Protein AF-A0A674MYP6-F1 (afdb_monomer)

InterPro domains:
  IPR002492 Transposase, Tc1-like [PF01498] (74-127)
  IPR009057 Homedomain-like superfamily [SSF46689] (9-96)
  IPR036388 Winged helix-like DNA-binding domain superfamily [G3DSA:1.10.10.10] (8-51)

Radius of gyration: 32.68 Å; Cα contacts (8 Å, |Δi|>4): 57; chains: 1; bounding box: 61×46×96 Å

pLDDT: mean 79.13, std 16.29, range [39.97, 96.56]

Mean predicted aligned error: 15.64 Å

Structure (mmCIF, N/CA/C/O backbone):
data_AF-A0A674MYP6-F1
#
_entry.id   AF-A0A674MYP6-F1
#
loop_
_atom_site.group_PDB
_atom_site.id
_atom_site.type_symbol
_atom_site.label_atom_id
_atom_site.label_alt_id
_atom_site.label_comp_id
_atom_site.label_asym_id
_atom_site.label_entity_id
_atom_site.label_seq_id
_atom_site.pdbx_PDB_ins_code
_atom_site.Cartn_x
_atom_site.Cartn_y
_atom_site.Cartn_z
_atom_site.occupancy
_atom_site.B_iso_or_equiv
_atom_site.auth_seq_id
_atom_site.auth_comp_id
_atom_site.auth_asym_id
_atom_site.auth_atom_id
_atom_site.pdbx_PDB_model_num
ATOM 1 N N . MET A 1 1 ? -34.037 -12.986 16.273 1.00 39.97 1 MET A N 1
ATOM 2 C CA . MET A 1 1 ? -32.587 -12.718 16.412 1.00 39.97 1 MET A CA 1
ATOM 3 C C . MET A 1 1 ? -32.224 -11.598 15.439 1.00 39.97 1 MET A C 1
ATOM 5 O O . MET A 1 1 ? -32.137 -11.850 14.246 1.00 39.97 1 MET A O 1
ATOM 9 N N . GLN A 1 2 ? -32.159 -10.342 15.891 1.00 46.28 2 GLN A N 1
ATOM 10 C CA . GLN A 1 2 ? -31.915 -9.201 14.995 1.00 46.28 2 GLN A CA 1
ATOM 11 C C . GLN A 1 2 ? -30.435 -9.149 14.588 1.00 46.28 2 GLN A C 1
ATOM 13 O O . GLN A 1 2 ? -29.556 -8.894 15.409 1.00 46.28 2 GLN A O 1
ATOM 18 N N . MET A 1 3 ? -30.158 -9.410 13.307 1.00 45.72 3 MET A N 1
ATOM 19 C CA . MET A 1 3 ? -28.836 -9.230 12.703 1.00 45.72 3 MET A CA 1
ATOM 20 C C . MET A 1 3 ? -28.553 -7.741 12.501 1.00 45.72 3 MET A C 1
ATOM 22 O O . MET A 1 3 ? -28.773 -7.174 11.434 1.00 45.72 3 MET A O 1
ATOM 26 N N . ILE A 1 4 ? -28.030 -7.099 13.535 1.00 56.56 4 ILE A N 1
ATOM 27 C CA . ILE A 1 4 ? -27.427 -5.777 13.412 1.00 56.56 4 ILE A CA 1
ATOM 28 C C . ILE A 1 4 ? -25.987 -5.970 12.914 1.00 56.56 4 ILE A C 1
ATOM 30 O O .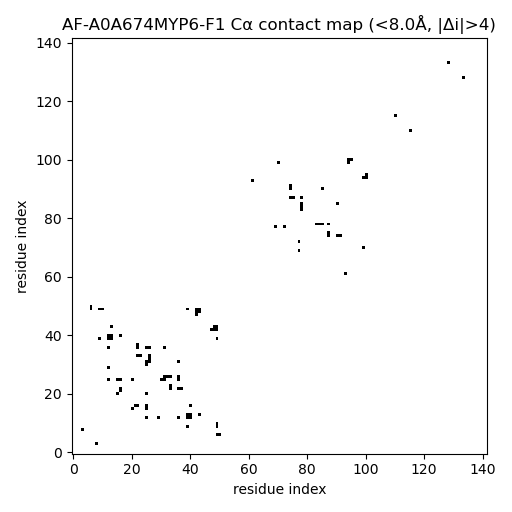 ILE A 1 4 ? -25.210 -6.719 13.509 1.00 56.56 4 ILE A O 1
ATOM 34 N N . LYS A 1 5 ? -25.610 -5.312 11.808 1.00 63.03 5 LYS A N 1
ATOM 35 C CA . LYS A 1 5 ? -24.243 -5.370 11.252 1.00 63.03 5 LYS A CA 1
ATOM 36 C C . LYS A 1 5 ? -23.220 -5.037 12.355 1.00 63.03 5 LYS A C 1
ATOM 38 O O . LYS A 1 5 ? -23.341 -4.003 13.006 1.00 63.03 5 LYS A O 1
ATOM 43 N N . LYS A 1 6 ? -22.181 -5.867 12.543 1.00 63.38 6 LYS A N 1
ATOM 44 C CA . LYS A 1 6 ? -21.178 -5.730 13.632 1.00 63.38 6 LYS A CA 1
ATOM 45 C C . LYS A 1 6 ? -20.556 -4.330 13.756 1.00 63.38 6 LYS A C 1
ATOM 47 O O . LYS A 1 6 ? -20.221 -3.912 14.859 1.00 63.38 6 LYS A O 1
ATOM 52 N N . GLY A 1 7 ? -20.389 -3.609 12.643 1.00 63.88 7 GLY A N 1
ATOM 53 C CA . GLY A 1 7 ? -19.902 -2.224 12.657 1.00 63.88 7 GLY A CA 1
ATOM 54 C C . GLY A 1 7 ? -20.855 -1.262 13.375 1.00 63.88 7 GLY A C 1
ATOM 55 O O . GLY A 1 7 ? -20.403 -0.439 14.164 1.00 63.88 7 GLY A O 1
ATOM 56 N N . PHE A 1 8 ? -22.164 -1.432 13.175 1.00 79.31 8 PHE A N 1
ATOM 57 C CA . PHE A 1 8 ? -23.198 -0.631 13.829 1.00 79.31 8 PHE A CA 1
ATOM 58 C C . PHE A 1 8 ? -23.266 -0.926 15.332 1.00 79.31 8 PHE A C 1
ATOM 60 O O . PHE A 1 8 ? -23.245 0.005 16.124 1.00 79.31 8 PHE A O 1
ATOM 67 N N . GLN A 1 9 ? -23.207 -2.204 15.738 1.00 85.31 9 GLN A N 1
ATOM 68 C CA . GLN A 1 9 ? -23.210 -2.589 17.162 1.00 85.31 9 GLN A CA 1
ATOM 69 C C . GLN A 1 9 ? -22.081 -1.929 17.961 1.00 85.31 9 GLN A C 1
ATOM 71 O O . GLN A 1 9 ? -22.300 -1.429 19.061 1.00 85.31 9 GLN A O 1
ATOM 76 N N . ARG A 1 10 ? -20.860 -1.906 17.413 1.00 88.44 10 ARG A N 1
ATOM 77 C CA . ARG A 1 10 ? -19.731 -1.268 18.098 1.00 88.44 10 ARG A CA 1
ATOM 78 C C . ARG A 1 10 ? -19.883 0.257 18.166 1.00 88.44 10 ARG A C 1
ATOM 80 O O . ARG A 1 10 ? -19.446 0.850 19.142 1.00 88.44 10 ARG A O 1
ATOM 87 N N . GLY A 1 11 ? -20.493 0.878 17.153 1.00 89.75 11 GLY A N 1
ATOM 88 C CA . GLY A 1 11 ? -20.842 2.301 17.177 1.00 89.75 11 GLY A CA 1
ATOM 89 C C . GLY A 1 11 ? -21.852 2.625 18.279 1.00 89.75 11 GLY A C 1
ATOM 90 O O . GLY A 1 11 ? -21.642 3.570 19.030 1.00 89.75 11 GLY A O 1
ATOM 91 N N . THR A 1 12 ? -22.880 1.788 18.450 1.00 91.56 12 THR A N 1
ATOM 92 C CA . THR A 1 12 ? -23.863 1.920 19.537 1.00 91.56 12 THR A CA 1
ATOM 93 C C . THR A 1 12 ? -23.213 1.802 20.917 1.00 91.56 12 THR A C 1
ATOM 95 O O . THR A 1 12 ? -23.520 2.601 21.792 1.00 91.56 12 THR A O 1
ATOM 98 N N . VAL A 1 13 ? -22.260 0.877 21.100 1.00 93.12 13 VAL A N 1
ATOM 99 C CA . VAL A 1 13 ? -21.492 0.753 22.356 1.00 93.12 13 VAL A CA 1
ATOM 100 C C . VAL A 1 13 ? -20.762 2.054 22.701 1.00 93.12 13 VAL A C 1
ATOM 102 O O . VAL A 1 13 ? -20.810 2.489 23.848 1.00 93.12 13 VAL A O 1
ATOM 105 N N . ILE A 1 14 ? -20.097 2.679 21.723 1.00 92.75 14 ILE A N 1
ATOM 106 C CA . ILE A 1 14 ? -19.407 3.958 21.941 1.00 92.75 14 ILE A CA 1
ATOM 107 C C . ILE A 1 14 ? -20.409 5.084 22.204 1.00 92.75 14 ILE A C 1
ATOM 109 O O . ILE A 1 14 ? -20.181 5.880 23.107 1.00 92.75 14 ILE A O 1
ATOM 113 N N . GLY A 1 15 ? -21.535 5.115 21.487 1.00 92.50 15 GLY A N 1
ATOM 114 C CA . GLY A 1 15 ? -22.615 6.073 21.734 1.00 92.50 15 GLY A CA 1
ATOM 115 C C . GLY A 1 15 ? -23.121 6.022 23.177 1.00 92.50 15 GLY A C 1
ATOM 116 O O . GLY A 1 15 ? -23.121 7.043 23.852 1.00 92.50 15 GLY A O 1
ATOM 117 N N . CYS A 1 16 ? -23.455 4.833 23.689 1.00 91.50 16 CYS A N 1
ATOM 118 C CA . CYS A 1 16 ? -23.878 4.674 25.083 1.00 91.50 16 CYS A CA 1
ATOM 119 C C . CYS A 1 16 ? -22.767 5.048 26.077 1.00 91.50 16 CYS A C 1
ATOM 121 O O . CYS A 1 16 ? -23.041 5.673 27.096 1.00 91.50 16 CYS A O 1
ATOM 123 N N . HIS A 1 17 ? -21.507 4.714 25.774 1.00 92.19 17 HIS A N 1
ATOM 124 C CA . HIS A 1 17 ? -20.376 5.090 26.624 1.00 92.19 17 HIS A CA 1
ATOM 125 C C . HIS A 1 17 ? -20.201 6.614 26.732 1.00 92.19 17 HIS A C 1
ATOM 127 O O . HIS A 1 17 ? -19.922 7.116 27.817 1.00 92.19 17 HIS A O 1
ATOM 133 N N . LEU A 1 18 ? -20.404 7.350 25.633 1.00 91.75 18 LEU A N 1
ATOM 134 C CA . LEU A 1 18 ? -20.382 8.818 25.618 1.00 91.75 18 LEU A CA 1
ATOM 135 C C . LEU A 1 18 ? -21.555 9.439 26.387 1.00 91.75 18 LEU A C 1
ATOM 137 O O . LEU A 1 18 ? -21.432 10.548 26.895 1.00 91.75 18 LEU A O 1
ATOM 141 N N . CYS A 1 19 ? -22.669 8.719 26.509 1.00 91.31 19 CYS A N 1
ATOM 142 C CA . CYS A 1 19 ? -23.805 9.097 27.349 1.00 91.31 19 CYS A CA 1
ATOM 143 C C . CYS A 1 19 ? -23.605 8.755 28.842 1.00 91.31 19 CYS A C 1
ATOM 145 O O . CYS A 1 19 ? -24.569 8.803 29.597 1.00 91.31 19 CYS A O 1
ATOM 147 N N . ASN A 1 20 ? -22.380 8.423 29.277 1.00 90.56 20 ASN A N 1
ATOM 148 C CA . ASN A 1 20 ? -22.031 8.025 30.649 1.00 90.56 20 ASN A CA 1
ATOM 149 C C . ASN A 1 20 ? -22.707 6.740 31.166 1.00 90.56 20 ASN A C 1
ATOM 151 O O . ASN A 1 20 ? -22.691 6.481 32.369 1.00 90.56 20 ASN A O 1
ATOM 155 N N . GLU A 1 21 ? -23.218 5.887 30.278 1.00 90.44 21 GLU A N 1
ATOM 156 C CA . GLU A 1 21 ? -23.723 4.569 30.668 1.00 90.44 21 GLU A CA 1
ATOM 157 C C . GLU A 1 21 ? -22.571 3.661 31.121 1.00 90.44 21 GLU A C 1
ATOM 159 O O . GLU A 1 21 ? -21.500 3.588 30.496 1.00 90.44 21 GLU A O 1
ATOM 164 N N . SER A 1 22 ? -22.783 2.910 32.200 1.00 91.50 22 SER A N 1
ATOM 165 C CA . SER A 1 22 ? -21.782 1.965 32.685 1.00 91.50 22 SER A CA 1
ATOM 166 C C . SER A 1 22 ? -21.643 0.778 31.730 1.00 91.50 22 SER A C 1
ATOM 168 O O . SER A 1 22 ? -22.587 0.338 31.071 1.00 91.50 22 SER A O 1
ATOM 170 N N . SER A 1 23 ? -20.469 0.135 31.702 1.00 91.75 23 SER A N 1
ATOM 171 C CA . SER A 1 23 ? -20.282 -1.067 30.870 1.00 91.75 23 SER A CA 1
ATOM 172 C C . SER A 1 23 ? -21.240 -2.217 31.224 1.00 91.75 23 SER A C 1
ATOM 174 O O . SER A 1 23 ? -21.404 -3.130 30.417 1.00 91.75 23 SER A O 1
ATOM 176 N N . ARG A 1 24 ? -21.836 -2.210 32.427 1.00 91.69 24 ARG A N 1
ATOM 177 C CA . ARG A 1 24 ? -22.842 -3.193 32.853 1.00 91.69 24 ARG A CA 1
ATOM 178 C C . ARG A 1 24 ? -24.203 -2.877 32.232 1.00 91.69 24 ARG A C 1
ATOM 180 O O . ARG A 1 24 ? -24.814 -3.790 31.693 1.00 91.69 24 ARG A O 1
ATOM 187 N N . GLU A 1 25 ? -24.631 -1.618 32.247 1.00 92.06 25 GLU A N 1
ATOM 188 C CA . GLU A 1 25 ? -25.870 -1.175 31.590 1.00 92.06 25 GLU A CA 1
ATOM 189 C C . GLU A 1 25 ? -25.804 -1.405 30.081 1.00 92.06 25 GLU A C 1
ATOM 191 O O . GLU A 1 25 ? -26.681 -2.057 29.522 1.00 92.06 25 GLU A O 1
ATOM 196 N N . ILE A 1 26 ? -24.697 -1.021 29.439 1.00 93.00 26 ILE A N 1
ATOM 197 C CA . ILE A 1 26 ? -24.470 -1.254 28.003 1.00 93.00 26 ILE A CA 1
ATOM 198 C C . ILE A 1 26 ? -24.540 -2.750 27.665 1.00 93.00 26 ILE A C 1
ATOM 200 O O . ILE A 1 26 ? -25.094 -3.141 26.637 1.00 93.00 26 ILE A O 1
ATOM 204 N N . SER A 1 27 ?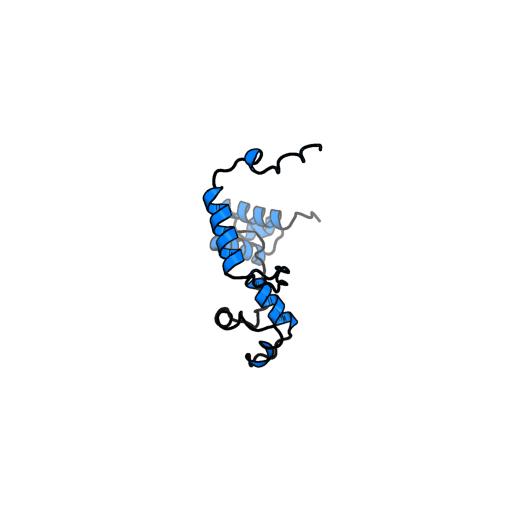 -23.979 -3.598 28.533 1.00 92.75 27 SER A N 1
ATOM 205 C CA . SER A 1 27 ? -24.001 -5.054 28.371 1.00 92.75 27 SER A CA 1
ATOM 206 C C . SER A 1 27 ? -25.426 -5.604 28.426 1.00 92.75 27 SER A C 1
ATOM 208 O O . SER A 1 27 ? -25.784 -6.407 27.565 1.00 92.75 27 SER A O 1
ATOM 210 N N . SER A 1 28 ? -26.239 -5.131 29.374 1.00 91.88 28 SER A N 1
ATOM 211 C CA . SER A 1 28 ? -27.645 -5.519 29.517 1.00 91.88 28 SER A CA 1
ATOM 212 C C . SER A 1 28 ? -28.507 -5.023 28.354 1.00 91.88 28 SER A C 1
ATOM 214 O O . SER A 1 28 ? -29.296 -5.793 27.816 1.00 91.88 28 SER A O 1
ATOM 216 N N . ILE A 1 29 ? -28.330 -3.766 27.931 1.00 89.50 29 ILE A N 1
ATOM 217 C CA . ILE A 1 29 ? -29.116 -3.136 26.857 1.00 89.50 29 ILE A CA 1
ATOM 218 C C . ILE A 1 29 ? -28.831 -3.801 25.508 1.00 89.50 29 ILE A C 1
ATOM 220 O O . ILE A 1 29 ? -29.750 -4.119 24.757 1.00 89.50 29 ILE A O 1
ATOM 224 N N . LEU A 1 30 ? -27.552 -4.014 25.185 1.00 87.38 30 LEU A N 1
ATOM 225 C CA . LEU A 1 30 ? -27.141 -4.531 23.876 1.00 87.38 30 LEU A CA 1
ATOM 226 C C . LEU A 1 30 ? -27.023 -6.059 23.839 1.00 87.38 30 LEU A C 1
ATOM 228 O O . LEU A 1 30 ? -26.788 -6.618 22.768 1.00 87.38 30 LEU A O 1
ATOM 232 N N . ASN A 1 31 ? -27.170 -6.730 24.986 1.00 89.75 31 ASN A N 1
ATOM 233 C CA . ASN A 1 31 ? -26.937 -8.164 25.157 1.00 89.75 31 ASN A CA 1
ATOM 234 C C . ASN A 1 31 ? -25.557 -8.606 24.622 1.00 89.75 31 ASN A C 1
ATOM 236 O O . ASN A 1 31 ? -25.414 -9.589 23.892 1.00 89.75 31 ASN A O 1
ATOM 240 N N . ILE A 1 32 ? -24.525 -7.824 24.951 1.00 89.44 32 ILE A N 1
ATOM 241 C CA . ILE A 1 32 ? -23.128 -8.068 24.565 1.00 89.44 32 ILE A CA 1
ATOM 242 C C . ILE A 1 32 ? -22.335 -8.383 25.836 1.00 89.44 32 ILE A C 1
ATOM 244 O O . ILE A 1 32 ? -22.515 -7.687 26.836 1.00 89.44 32 ILE A O 1
ATOM 248 N N . PRO A 1 33 ? -21.407 -9.359 25.833 1.00 93.31 33 PRO A N 1
ATOM 249 C CA . PRO A 1 33 ? -20.575 -9.634 26.999 1.00 93.31 33 PRO A CA 1
ATOM 250 C C . PRO A 1 33 ? -19.815 -8.390 27.480 1.00 93.31 33 PRO A C 1
ATOM 252 O O . PRO A 1 33 ? -19.171 -7.700 26.684 1.00 93.31 33 PRO A O 1
ATOM 255 N N . LYS A 1 34 ? -19.808 -8.145 28.797 1.00 94.31 34 LYS A N 1
ATOM 256 C CA . LYS A 1 34 ? -19.094 -7.016 29.427 1.00 94.31 34 LYS A CA 1
ATOM 257 C C . LYS A 1 34 ? -17.623 -6.916 28.994 1.00 94.31 34 LYS A C 1
ATOM 259 O O . LYS A 1 34 ? -17.113 -5.816 28.800 1.00 94.31 34 LYS A O 1
ATOM 264 N N . SER A 1 35 ? -16.948 -8.052 28.800 1.00 94.44 35 SER A N 1
ATOM 265 C CA . SER A 1 35 ? -15.564 -8.111 28.302 1.00 94.44 35 SER A CA 1
ATOM 266 C C . SER A 1 35 ? -15.411 -7.500 26.906 1.00 94.44 35 SER A C 1
ATOM 268 O O . SER 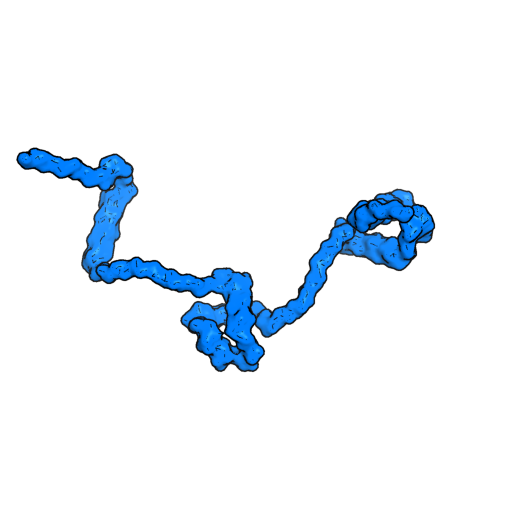A 1 35 ? -14.438 -6.800 26.634 1.00 94.44 35 SER A O 1
ATOM 270 N N . THR A 1 36 ? -16.397 -7.716 26.035 1.00 92.19 36 THR A N 1
ATOM 271 C CA . THR A 1 36 ? -16.424 -7.177 24.673 1.00 92.19 36 THR A CA 1
ATOM 272 C C . THR A 1 36 ? -16.717 -5.680 24.687 1.00 92.19 36 THR A C 1
ATOM 274 O O . THR A 1 36 ? -16.042 -4.932 23.984 1.00 92.19 36 THR A O 1
ATOM 277 N N . VAL A 1 37 ? -17.650 -5.226 25.532 1.00 93.44 37 VAL A N 1
ATOM 278 C CA . VAL A 1 37 ? -17.910 -3.792 25.762 1.00 93.44 37 VAL A CA 1
ATOM 279 C C . VAL A 1 37 ? -16.632 -3.088 26.228 1.00 93.44 37 VAL A C 1
ATOM 281 O O . VAL A 1 37 ? -16.203 -2.115 25.610 1.00 93.44 37 VAL A O 1
ATOM 284 N N . GLY A 1 38 ? -15.959 -3.634 27.246 1.00 93.69 38 GLY A N 1
ATOM 285 C CA . GLY A 1 38 ? -14.698 -3.089 27.753 1.00 93.69 38 GLY A CA 1
ATOM 286 C C . GLY A 1 38 ? -13.575 -3.086 26.711 1.00 93.69 38 GLY A C 1
ATOM 287 O O . GLY A 1 38 ? -12.827 -2.117 26.618 1.00 93.69 38 GLY A O 1
ATOM 288 N N . PHE A 1 39 ? -13.468 -4.131 25.884 1.00 92.88 39 PHE A N 1
ATOM 289 C CA . PHE A 1 39 ? -12.506 -4.172 24.779 1.00 92.88 39 PHE A CA 1
ATOM 290 C C . PHE A 1 39 ? -12.768 -3.074 23.739 1.00 92.88 39 PHE A C 1
ATOM 292 O O . PHE A 1 39 ? -11.827 -2.410 23.306 1.00 92.88 39 PHE A O 1
ATOM 299 N N . ILE A 1 40 ? -14.031 -2.867 23.351 1.00 92.81 40 ILE A N 1
ATOM 300 C CA . ILE A 1 40 ? -14.426 -1.838 22.379 1.00 92.81 40 ILE A CA 1
ATOM 301 C C . ILE A 1 40 ? -14.108 -0.442 22.916 1.00 92.81 40 ILE A C 1
ATOM 303 O O . ILE A 1 40 ? -13.469 0.330 22.205 1.00 92.81 40 ILE A O 1
ATOM 307 N N . ILE A 1 41 ? -14.488 -0.148 24.165 1.00 93.44 41 ILE A N 1
ATOM 308 C CA . ILE A 1 41 ? -14.211 1.142 24.811 1.00 93.44 41 ILE A CA 1
ATOM 309 C C . ILE A 1 41 ? -12.703 1.386 24.867 1.00 93.44 41 ILE A C 1
ATOM 311 O O . ILE A 1 41 ? -12.235 2.381 24.330 1.00 93.44 41 ILE A O 1
ATOM 315 N N . ARG A 1 42 ? -11.919 0.439 25.404 1.00 93.88 42 ARG A N 1
ATOM 316 C CA . ARG A 1 42 ? -10.452 0.569 25.490 1.00 93.88 42 ARG A CA 1
ATOM 317 C C . ARG A 1 42 ? -9.809 0.831 24.134 1.00 93.88 42 ARG A C 1
ATOM 319 O O . ARG A 1 42 ? -8.930 1.678 24.033 1.00 93.88 42 ARG A O 1
ATOM 326 N N . LYS A 1 43 ? -10.239 0.099 23.105 1.00 91.25 43 LYS A N 1
ATOM 327 C CA . LYS A 1 43 ? -9.742 0.264 21.738 1.00 91.25 43 LYS A CA 1
ATOM 328 C C . LYS A 1 43 ? -10.087 1.643 21.174 1.00 91.25 43 LYS A C 1
ATOM 330 O O . LYS A 1 43 ? -9.263 2.237 20.487 1.00 91.25 43 LYS A O 1
ATOM 335 N N . TRP A 1 44 ? -11.291 2.137 21.439 1.00 92.44 44 TRP A N 1
ATOM 336 C CA . TRP A 1 44 ? -11.716 3.458 20.994 1.00 92.44 44 TRP A CA 1
ATOM 337 C C . TRP A 1 44 ? -10.973 4.573 21.738 1.00 92.44 44 TRP A C 1
ATOM 339 O O . TRP A 1 44 ? -10.466 5.478 21.090 1.00 92.44 44 TRP A O 1
ATOM 349 N N . THR A 1 45 ? -10.797 4.468 23.057 1.00 91.69 45 THR A N 1
ATOM 350 C CA . THR A 1 45 ? -10.037 5.446 23.849 1.00 91.69 45 THR A CA 1
ATOM 351 C C . THR A 1 45 ? -8.566 5.520 23.429 1.00 91.69 45 THR A C 1
ATOM 353 O O . THR A 1 45 ? -7.994 6.602 23.434 1.00 91.69 45 THR A O 1
ATOM 356 N N . SER A 1 46 ? -7.941 4.396 23.053 1.00 91.38 46 SER A N 1
ATOM 357 C CA . SER A 1 46 ? -6.520 4.379 22.675 1.00 91.38 46 SER A CA 1
ATOM 358 C C . SER A 1 46 ? -6.245 4.668 21.197 1.00 91.38 46 SER A C 1
ATOM 360 O O . SER A 1 46 ? -5.242 5.301 20.888 1.00 91.38 46 SER A O 1
ATOM 362 N N . LEU A 1 47 ? -7.092 4.190 20.277 1.00 88.00 47 LEU A N 1
ATOM 363 C CA . LEU A 1 47 ? -6.860 4.274 18.825 1.00 88.00 47 LEU A CA 1
ATOM 364 C C . LEU A 1 47 ? -7.856 5.190 18.096 1.00 88.00 47 LEU A C 1
ATOM 366 O O . LEU A 1 47 ? -7.765 5.336 16.878 1.00 88.00 47 LEU A O 1
ATOM 370 N N . GLY A 1 48 ? -8.873 5.717 18.782 1.00 88.00 48 GLY A N 1
ATOM 371 C CA . GLY A 1 48 ? -9.938 6.540 18.191 1.00 88.00 48 GLY A CA 1
ATOM 372 C C . GLY A 1 48 ? -10.817 5.808 17.171 1.00 88.00 48 GLY A C 1
ATOM 373 O O . GLY A 1 48 ? -11.612 6.431 16.475 1.00 88.00 48 GLY A O 1
ATOM 374 N N . THR A 1 49 ? -10.665 4.486 17.031 1.00 86.25 49 THR A N 1
ATOM 375 C CA . THR A 1 49 ? -11.216 3.733 15.900 1.00 86.25 49 THR A CA 1
ATOM 376 C C . THR A 1 49 ? -11.948 2.474 16.337 1.00 86.25 49 THR A C 1
ATOM 378 O O . THR A 1 49 ? -11.413 1.592 17.011 1.00 86.25 49 THR A O 1
ATOM 381 N N . THR A 1 50 ? -13.164 2.332 15.816 1.00 83.31 50 THR A N 1
ATOM 382 C CA . THR A 1 50 ? -14.038 1.171 16.035 1.00 83.31 50 THR A CA 1
ATOM 383 C C . THR A 1 50 ? -13.922 0.117 14.914 1.00 83.31 50 THR A C 1
ATOM 385 O O . THR A 1 50 ? -14.342 -1.042 15.061 1.00 83.31 50 THR A O 1
ATOM 388 N N . ALA A 1 51 ? -13.294 0.491 13.793 1.00 83.75 51 ALA A N 1
ATOM 389 C CA . ALA A 1 51 ? -13.036 -0.382 12.651 1.00 83.75 51 ALA A CA 1
ATOM 390 C C . ALA A 1 51 ? -12.087 -1.538 13.006 1.00 83.75 51 ALA A C 1
ATOM 392 O O . ALA A 1 51 ? -11.242 -1.453 13.903 1.00 83.75 51 ALA A O 1
ATOM 393 N N . THR A 1 52 ? -12.248 -2.669 12.321 1.00 81.75 52 THR A N 1
ATOM 394 C CA . THR A 1 52 ? -11.329 -3.804 12.461 1.00 81.75 52 THR A CA 1
ATOM 395 C C . THR A 1 52 ? -10.011 -3.445 11.789 1.00 81.75 52 THR A C 1
ATOM 397 O O . THR A 1 52 ? -10.002 -3.125 10.607 1.00 81.75 52 THR A O 1
ATOM 400 N N . GLN A 1 53 ? -8.921 -3.487 12.556 1.00 79.62 53 GLN A N 1
ATOM 401 C CA . GLN A 1 53 ? -7.588 -3.264 12.010 1.00 79.62 53 GLN A CA 1
ATOM 402 C C . GLN A 1 53 ? -7.148 -4.516 11.246 1.00 79.62 53 GLN A C 1
ATOM 404 O O . GLN A 1 53 ? -7.475 -5.625 11.693 1.00 79.62 53 GLN A O 1
ATOM 409 N N . PRO A 1 54 ? -6.438 -4.366 10.116 1.00 80.50 54 PRO A N 1
ATOM 410 C CA . PRO A 1 54 ? -5.834 -5.505 9.452 1.00 80.50 54 PRO A CA 1
ATOM 411 C C . PRO A 1 54 ? -4.884 -6.206 10.429 1.00 80.50 54 PRO A C 1
ATOM 413 O O . PRO A 1 54 ? -4.191 -5.570 11.224 1.00 80.50 54 PRO A O 1
ATOM 416 N N . GLY A 1 55 ? -4.899 -7.538 10.421 1.00 80.75 55 GLY A N 1
ATOM 417 C CA . GLY A 1 55 ? -3.988 -8.317 11.254 1.00 80.75 55 GLY A CA 1
ATOM 418 C C . GLY A 1 55 ? -2.535 -8.108 10.825 1.00 80.75 55 GLY A C 1
ATOM 419 O O . GLY A 1 55 ? -2.267 -7.809 9.665 1.00 80.75 55 GLY A O 1
ATOM 420 N N . ARG A 1 56 ? -1.593 -8.343 11.748 1.00 78.44 56 ARG A N 1
ATOM 421 C CA . ARG A 1 56 ? -0.139 -8.224 11.509 1.00 78.44 56 ARG A CA 1
ATOM 422 C C . ARG A 1 56 ? 0.367 -9.063 10.325 1.00 78.44 56 ARG A C 1
ATOM 424 O O . ARG A 1 56 ? 1.412 -8.761 9.765 1.00 78.44 56 ARG A O 1
ATOM 431 N N . GLY A 1 57 ? -0.365 -10.112 9.952 1.00 83.31 57 GLY A N 1
ATOM 432 C CA . GLY A 1 57 ? 0.070 -11.055 8.929 1.00 83.31 57 GLY A CA 1
ATOM 433 C C . GLY A 1 57 ? 1.280 -11.879 9.378 1.00 83.31 57 GLY A C 1
ATOM 434 O O . GLY A 1 57 ? 1.739 -11.794 10.520 1.00 83.31 57 GLY A O 1
ATOM 435 N N . ARG A 1 58 ? 1.774 -12.732 8.478 1.00 79.69 58 ARG A N 1
ATOM 436 C CA . ARG A 1 58 ? 2.980 -13.536 8.707 1.00 79.69 58 ARG A CA 1
ATOM 437 C C . ARG A 1 58 ? 4.217 -12.671 8.420 1.00 79.69 58 ARG A C 1
ATOM 439 O O . ARG A 1 58 ? 4.250 -12.078 7.345 1.00 79.69 58 ARG A O 1
ATOM 446 N N . PRO A 1 59 ? 5.224 -12.620 9.312 1.00 73.19 59 PRO A N 1
ATOM 447 C CA . PRO A 1 59 ? 6.456 -11.884 9.037 1.00 73.19 59 PRO A CA 1
ATOM 448 C C . PRO A 1 59 ? 7.174 -12.453 7.801 1.00 73.19 59 PRO A C 1
ATOM 450 O O . PRO A 1 59 ? 7.258 -13.676 7.638 1.00 73.19 59 PRO A O 1
ATOM 453 N N . GLY A 1 60 ? 7.646 -11.557 6.928 1.00 66.31 60 GLY A N 1
ATOM 454 C CA . GLY A 1 60 ? 8.457 -11.885 5.752 1.00 66.31 60 GLY A CA 1
ATOM 455 C C . GLY A 1 60 ? 9.867 -12.346 6.132 1.00 66.31 60 GLY A C 1
ATOM 456 O O . GLY A 1 60 ? 10.303 -12.147 7.264 1.00 66.31 60 GLY A O 1
ATOM 457 N N . LYS A 1 61 ? 10.562 -13.011 5.201 1.00 67.12 61 LYS A N 1
ATOM 458 C CA . LYS A 1 61 ? 11.926 -13.533 5.422 1.00 67.12 61 LYS A CA 1
ATOM 459 C C . LYS A 1 61 ? 13.036 -12.539 5.063 1.00 67.12 61 LYS A C 1
ATOM 461 O O . LYS A 1 61 ? 14.163 -12.759 5.488 1.00 67.12 61 LYS A O 1
ATOM 466 N N . LEU A 1 62 ? 12.738 -11.501 4.283 1.00 61.62 62 LEU A N 1
ATOM 467 C CA . LEU A 1 62 ? 13.703 -10.463 3.931 1.00 61.62 62 LEU A CA 1
ATOM 468 C C . LEU A 1 62 ? 13.479 -9.227 4.796 1.00 61.62 62 LEU A C 1
ATOM 470 O O . LEU A 1 62 ? 12.358 -8.738 4.919 1.00 61.62 62 LEU A O 1
ATOM 474 N N . THR A 1 63 ? 14.560 -8.756 5.406 1.00 50.94 63 THR A N 1
ATOM 475 C CA . THR A 1 63 ? 14.621 -7.500 6.155 1.00 50.94 63 THR A CA 1
ATOM 476 C C . THR A 1 63 ? 15.121 -6.411 5.200 1.00 50.94 63 THR A C 1
ATOM 478 O O . THR A 1 63 ? 16.057 -6.664 4.441 1.00 50.94 63 THR A O 1
ATOM 481 N N . GLU A 1 64 ? 14.516 -5.218 5.254 1.00 54.59 64 GLU A N 1
ATOM 482 C CA . GLU A 1 64 ? 14.700 -4.056 4.350 1.00 54.59 64 GLU A CA 1
ATOM 483 C C . GLU A 1 64 ? 16.154 -3.661 4.005 1.00 54.59 64 GLU A C 1
ATOM 485 O O . GLU A 1 64 ? 16.362 -2.959 3.027 1.00 54.59 64 GLU A O 1
ATOM 490 N N . GLY A 1 65 ? 17.170 -4.111 4.750 1.00 48.22 65 GLY A N 1
ATOM 491 C CA . GLY A 1 65 ? 18.567 -3.682 4.583 1.00 48.22 65 GLY A CA 1
ATOM 492 C C . GLY A 1 65 ? 19.450 -4.497 3.626 1.00 48.22 65 GLY A C 1
ATOM 493 O O . GLY A 1 65 ? 20.640 -4.221 3.557 1.00 48.22 65 GLY A O 1
ATOM 494 N N . SER A 1 66 ? 18.928 -5.513 2.928 1.00 48.19 66 SER A N 1
ATOM 495 C CA . SER A 1 66 ? 19.731 -6.373 2.022 1.00 48.19 66 SER A CA 1
ATOM 496 C C . SER A 1 66 ? 19.481 -6.132 0.528 1.00 48.19 66 SER A C 1
ATOM 498 O O . SER A 1 66 ? 20.116 -6.755 -0.310 1.00 48.19 66 SER A O 1
ATOM 500 N N . ALA A 1 67 ? 18.563 -5.233 0.173 1.00 46.62 67 ALA A N 1
ATOM 501 C CA . ALA A 1 67 ? 18.096 -5.096 -1.205 1.00 46.62 67 ALA A CA 1
ATOM 502 C C . ALA A 1 67 ? 18.941 -4.164 -2.091 1.00 46.62 67 ALA A C 1
ATOM 504 O O . ALA A 1 67 ? 18.924 -4.307 -3.315 1.00 46.62 67 ALA A O 1
ATOM 505 N N . ASP A 1 68 ? 19.682 -3.222 -1.503 1.00 42.53 68 ASP A N 1
ATOM 506 C CA . ASP A 1 68 ? 20.345 -2.153 -2.264 1.00 42.53 68 ASP A CA 1
ATOM 507 C C . ASP A 1 68 ? 21.598 -2.618 -3.028 1.00 42.53 68 ASP A C 1
ATOM 509 O O . ASP A 1 68 ? 21.988 -1.994 -4.014 1.00 42.53 68 ASP A O 1
ATOM 513 N N 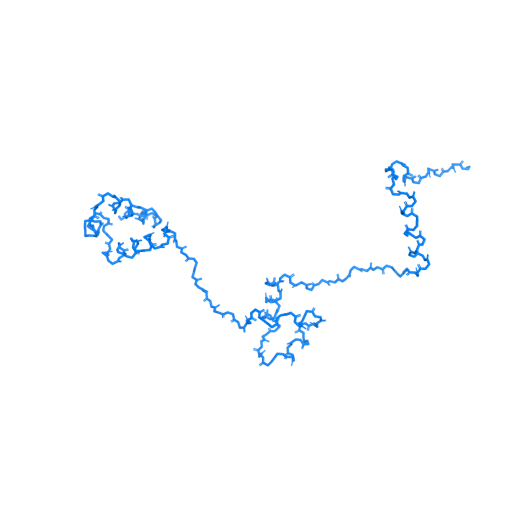. ALA A 1 69 ? 22.215 -3.733 -2.627 1.00 44.78 69 ALA A N 1
ATOM 514 C CA . ALA A 1 69 ? 23.410 -4.271 -3.285 1.00 44.78 69 ALA A CA 1
ATOM 515 C C . ALA A 1 69 ? 23.096 -5.188 -4.486 1.00 44.78 69 ALA A C 1
ATOM 517 O O . ALA A 1 69 ? 24.000 -5.570 -5.226 1.00 44.78 69 ALA A O 1
ATOM 518 N N . GLU A 1 70 ? 21.825 -5.541 -4.703 1.00 47.09 70 GLU A N 1
ATOM 519 C CA . GLU A 1 70 ? 21.469 -6.790 -5.390 1.00 47.09 70 GLU A CA 1
ATOM 520 C C . GLU A 1 70 ? 20.646 -6.598 -6.685 1.00 47.09 70 GLU A C 1
ATOM 522 O O . GLU A 1 70 ? 20.199 -7.556 -7.314 1.00 47.09 70 GLU A O 1
ATOM 527 N N . ALA A 1 71 ? 20.439 -5.351 -7.119 1.00 48.06 71 ALA A N 1
ATOM 528 C CA . ALA A 1 71 ? 19.546 -5.001 -8.232 1.00 48.06 71 ALA A CA 1
ATOM 529 C C . ALA A 1 71 ? 20.101 -5.294 -9.647 1.00 48.06 71 ALA A C 1
ATOM 531 O O . ALA A 1 71 ? 19.395 -5.075 -10.634 1.00 48.06 71 ALA A O 1
ATOM 532 N N . GLN A 1 72 ? 21.346 -5.766 -9.777 1.00 47.94 72 GLN A N 1
ATOM 533 C CA . GLN A 1 72 ? 22.019 -5.945 -11.076 1.00 47.94 72 GLN A CA 1
ATOM 534 C C . GLN A 1 72 ? 22.105 -7.396 -11.570 1.00 47.94 72 GLN A C 1
ATOM 536 O O . GLN A 1 72 ? 22.385 -7.602 -12.750 1.00 47.94 72 GLN A O 1
ATOM 541 N N . SER A 1 73 ? 21.794 -8.385 -10.730 1.00 49.78 73 SER A N 1
ATOM 542 C CA . SER A 1 73 ? 21.924 -9.804 -11.077 1.00 49.78 73 SER A CA 1
ATOM 543 C C . SER A 1 73 ? 20.567 -10.500 -11.195 1.00 49.78 73 SER A C 1
ATOM 545 O O . SER A 1 73 ? 19.630 -10.246 -10.437 1.00 49.78 73 SER A O 1
ATOM 547 N N . GLY A 1 74 ? 20.427 -11.366 -12.203 1.00 51.53 74 GLY A N 1
ATOM 548 C CA . GLY A 1 74 ? 19.187 -12.099 -12.466 1.00 51.53 74 GLY A CA 1
ATOM 549 C C . GLY A 1 74 ? 18.777 -12.985 -11.283 1.00 51.53 74 GLY A C 1
ATOM 550 O O . GLY A 1 74 ? 19.616 -13.448 -10.521 1.00 51.53 74 GLY A O 1
ATOM 551 N N . ALA A 1 75 ? 17.479 -13.277 -11.139 1.00 51.28 75 ALA A N 1
ATOM 552 C CA . ALA A 1 75 ? 16.924 -13.999 -9.980 1.00 51.28 75 ALA A CA 1
ATOM 553 C C . ALA A 1 75 ? 17.564 -15.376 -9.677 1.00 51.28 75 ALA A C 1
ATOM 555 O O . ALA A 1 75 ? 17.401 -15.887 -8.574 1.00 51.28 75 ALA A O 1
ATOM 556 N N . THR A 1 76 ? 18.255 -15.988 -10.644 1.00 52.72 76 THR A N 1
ATOM 557 C CA . THR A 1 76 ? 19.034 -17.225 -10.475 1.00 52.72 76 THR A CA 1
ATOM 558 C C . THR A 1 76 ? 20.410 -17.006 -9.850 1.00 52.72 76 THR A C 1
ATOM 560 O O . THR A 1 76 ? 20.892 -17.894 -9.160 1.00 52.72 76 THR A O 1
ATOM 563 N N . GLU A 1 77 ? 21.033 -15.845 -10.050 1.00 49.94 77 GLU A N 1
ATOM 564 C CA . GLU A 1 77 ? 22.321 -15.496 -9.435 1.00 49.94 77 GLU A CA 1
ATOM 565 C C . GLU A 1 77 ? 22.142 -15.068 -7.973 1.00 49.94 77 GLU A C 1
ATOM 567 O O . GLU A 1 77 ? 22.957 -15.426 -7.127 1.00 49.94 77 GLU A O 1
ATOM 572 N N . LEU A 1 78 ? 21.015 -14.422 -7.651 1.00 50.59 78 LEU A N 1
ATOM 573 C CA . LEU A 1 78 ? 20.676 -13.987 -6.286 1.00 50.59 78 LEU A CA 1
ATOM 574 C C . LEU A 1 78 ? 20.379 -15.142 -5.317 1.00 50.59 78 LEU A C 1
ATOM 576 O O . LEU A 1 78 ? 20.414 -14.983 -4.100 1.00 50.59 78 LEU A O 1
ATOM 580 N N . GLN A 1 79 ? 20.065 -16.323 -5.853 1.00 51.81 79 GLN A N 1
ATOM 581 C CA . GLN A 1 79 ? 19.904 -17.546 -5.063 1.00 51.81 79 GLN A CA 1
ATOM 582 C C . GLN A 1 79 ? 21.241 -17.986 -4.437 1.00 51.81 79 GLN A C 1
ATOM 584 O O . GLN A 1 79 ? 21.239 -18.649 -3.405 1.00 51.81 79 GLN A O 1
ATOM 589 N N . THR A 1 80 ? 22.363 -17.643 -5.076 1.00 49.12 80 THR A N 1
ATOM 590 C CA . THR A 1 80 ? 23.703 -18.122 -4.713 1.00 49.12 80 THR A CA 1
ATOM 591 C C . THR A 1 80 ? 24.410 -17.184 -3.732 1.00 49.12 80 THR A C 1
ATOM 593 O O . THR A 1 80 ? 25.230 -17.647 -2.948 1.00 49.12 80 THR A O 1
ATOM 596 N N . SER A 1 81 ? 24.101 -15.883 -3.751 1.00 50.44 81 SER A N 1
ATOM 597 C CA . SER A 1 81 ? 24.714 -14.863 -2.881 1.00 50.44 81 SER A CA 1
ATOM 598 C C . SER A 1 81 ? 24.078 -14.768 -1.493 1.00 50.44 81 SER A C 1
ATOM 600 O O . SER A 1 81 ? 24.738 -14.365 -0.537 1.00 50.44 81 SER A O 1
ATOM 602 N N . CYS A 1 82 ? 22.810 -15.157 -1.360 1.00 49.41 82 CYS A N 1
ATOM 603 C CA . CYS A 1 82 ? 22.093 -15.142 -0.093 1.00 49.41 82 CYS A CA 1
ATOM 604 C C . CYS A 1 82 ? 22.049 -16.551 0.519 1.00 49.41 82 CYS A C 1
ATOM 606 O O . CYS A 1 82 ? 21.337 -17.417 0.015 1.00 49.41 82 CYS A O 1
ATOM 608 N N . ASP A 1 83 ? 22.675 -16.755 1.685 1.00 54.66 83 ASP A N 1
ATOM 609 C CA . ASP A 1 83 ? 22.582 -17.985 2.509 1.00 54.66 83 ASP A CA 1
ATOM 610 C C . ASP A 1 83 ? 21.142 -18.342 2.961 1.00 54.66 83 ASP A C 1
ATOM 612 O O . ASP A 1 83 ? 20.885 -19.315 3.676 1.00 54.66 83 ASP A O 1
AT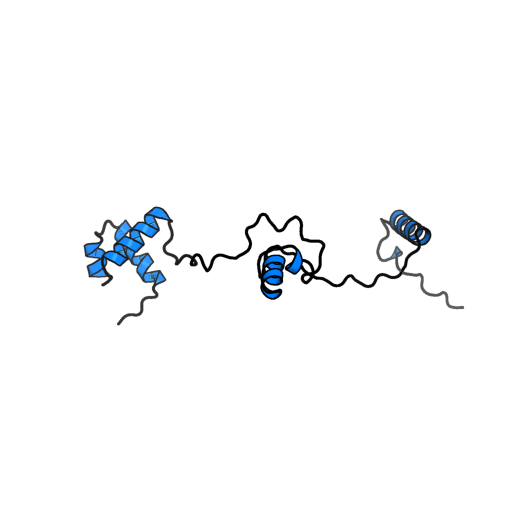OM 616 N N . LEU A 1 84 ? 20.153 -17.558 2.540 1.00 60.72 84 LEU A N 1
ATOM 617 C CA . LEU A 1 84 ? 18.741 -17.808 2.747 1.00 60.72 84 LEU A CA 1
ATOM 618 C C . LEU A 1 84 ? 18.221 -18.709 1.625 1.00 60.72 84 LEU A C 1
ATOM 620 O O . LEU A 1 84 ? 17.943 -18.253 0.520 1.00 60.72 84 LEU A O 1
ATOM 624 N N . GLN A 1 85 ? 17.992 -19.984 1.953 1.00 62.97 85 GLN A N 1
ATOM 625 C CA . GLN A 1 85 ? 17.254 -20.950 1.129 1.00 62.97 85 GLN A CA 1
ATOM 626 C C . GLN A 1 85 ? 15.832 -20.428 0.831 1.00 62.97 85 GLN A C 1
ATOM 628 O O . GLN A 1 85 ? 14.850 -20.719 1.527 1.00 62.97 85 GLN A O 1
ATOM 633 N N . MET A 1 86 ? 15.719 -19.583 -0.186 1.00 71.50 86 MET A N 1
ATOM 634 C CA . MET A 1 86 ? 14.499 -18.913 -0.613 1.00 71.50 86 MET A CA 1
ATOM 635 C C . MET A 1 86 ? 14.101 -19.427 -1.982 1.00 71.50 86 MET A C 1
ATOM 637 O O . MET A 1 86 ? 14.935 -19.602 -2.856 1.00 71.50 86 MET A O 1
ATOM 641 N N . SER A 1 87 ? 12.810 -19.662 -2.206 1.00 82.44 87 SER A N 1
ATOM 642 C CA . SER A 1 87 ? 12.376 -20.023 -3.555 1.00 82.44 87 SER A CA 1
ATOM 643 C C . SER A 1 87 ? 12.554 -18.827 -4.508 1.00 82.44 87 SER A C 1
ATOM 645 O O . SER A 1 87 ? 12.294 -17.692 -4.088 1.00 82.44 87 SER A O 1
ATOM 647 N N . PRO A 1 88 ? 12.840 -19.047 -5.804 1.00 80.25 88 PRO A N 1
ATOM 648 C CA . PRO A 1 88 ? 12.863 -17.976 -6.808 1.00 80.25 88 PRO A CA 1
ATOM 649 C C . PRO A 1 88 ? 11.567 -17.147 -6.842 1.00 80.25 88 PRO A C 1
ATOM 651 O O . PRO A 1 88 ? 11.557 -15.958 -7.160 1.00 80.25 88 PRO A O 1
ATOM 654 N N . ARG A 1 89 ? 10.434 -17.768 -6.481 1.00 84.56 89 ARG A N 1
ATOM 655 C CA . ARG A 1 89 ? 9.134 -17.099 -6.353 1.00 84.56 89 ARG A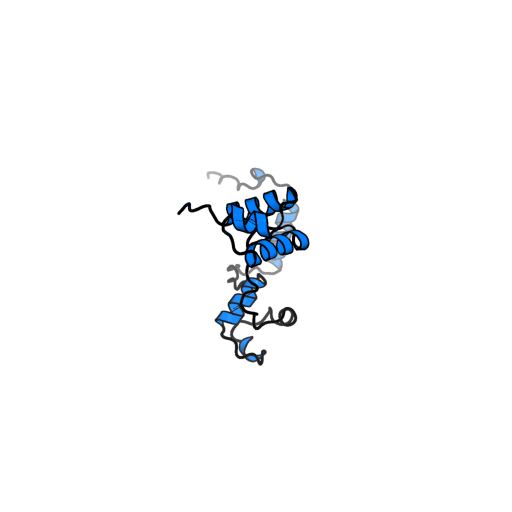 CA 1
ATOM 656 C C . ARG A 1 89 ? 9.107 -16.095 -5.202 1.00 84.56 89 ARG A C 1
ATOM 658 O O . ARG A 1 89 ? 8.445 -15.068 -5.337 1.00 84.56 89 ARG A O 1
ATOM 665 N N . THR A 1 90 ? 9.774 -16.395 -4.090 1.00 84.00 90 THR A N 1
ATOM 666 C CA . THR A 1 90 ? 9.892 -15.484 -2.946 1.00 84.00 90 THR A CA 1
ATOM 667 C C . THR A 1 90 ? 10.719 -14.271 -3.342 1.00 84.00 90 THR A C 1
ATOM 669 O O . THR A 1 90 ? 10.217 -13.163 -3.229 1.00 84.00 90 THR A O 1
ATOM 672 N N . VAL A 1 91 ? 11.897 -14.483 -3.936 1.00 82.12 91 VAL A N 1
ATOM 673 C CA . VAL A 1 91 ? 12.762 -13.403 -4.445 1.00 82.12 91 VAL A CA 1
ATOM 674 C C . VAL A 1 91 ? 11.989 -12.478 -5.385 1.00 82.12 91 VAL A C 1
ATOM 676 O O . VAL A 1 91 ? 11.962 -11.268 -5.195 1.00 82.12 91 VAL A O 1
ATOM 679 N N . ARG A 1 92 ? 11.250 -13.045 -6.348 1.00 85.31 92 ARG A N 1
ATOM 680 C CA . ARG A 1 92 ? 10.420 -12.256 -7.267 1.00 85.31 92 ARG A CA 1
ATOM 681 C C . ARG A 1 92 ? 9.367 -11.414 -6.539 1.00 85.31 92 ARG A C 1
ATOM 683 O O . ARG A 1 92 ? 9.189 -10.255 -6.887 1.00 85.31 92 ARG A O 1
ATOM 690 N N . ARG A 1 93 ? 8.649 -11.976 -5.561 1.00 85.31 93 ARG A N 1
ATOM 691 C CA . ARG A 1 93 ? 7.614 -11.239 -4.806 1.00 85.31 93 ARG A CA 1
ATOM 692 C C . ARG A 1 93 ? 8.191 -10.039 -4.067 1.00 85.31 93 ARG A C 1
ATOM 694 O O . ARG A 1 93 ? 7.575 -8.982 -4.095 1.00 85.31 93 ARG A O 1
ATOM 701 N N . GLU A 1 94 ? 9.354 -10.219 -3.458 1.00 84.81 94 GLU A N 1
ATOM 702 C CA . GLU A 1 94 ? 10.050 -9.164 -2.724 1.00 84.81 94 GLU A CA 1
ATOM 703 C C . GLU A 1 94 ? 10.543 -8.073 -3.685 1.00 84.81 94 GLU A C 1
ATOM 705 O O . GLU A 1 94 ? 10.236 -6.901 -3.484 1.00 84.81 94 GLU A O 1
ATOM 710 N N . LEU A 1 95 ? 11.166 -8.447 -4.813 1.00 85.94 95 LEU A N 1
ATOM 711 C CA . LEU A 1 95 ? 11.558 -7.499 -5.869 1.00 85.94 95 LEU A CA 1
ATOM 712 C C . LEU A 1 95 ? 10.368 -6.675 -6.390 1.00 85.94 95 LEU A C 1
ATOM 714 O O . LEU A 1 95 ? 10.467 -5.455 -6.507 1.00 85.94 95 LEU A O 1
ATOM 718 N N . HIS A 1 96 ? 9.219 -7.313 -6.640 1.00 87.25 96 HIS A N 1
ATOM 719 C CA . HIS A 1 96 ? 7.997 -6.598 -7.024 1.00 87.25 96 HIS A CA 1
ATOM 720 C C . HIS A 1 96 ? 7.480 -5.671 -5.916 1.00 87.25 96 HIS A C 1
ATOM 722 O O . HIS A 1 96 ? 6.986 -4.589 -6.231 1.00 87.25 96 HIS A O 1
ATOM 728 N N . GLY A 1 97 ? 7.585 -6.074 -4.645 1.00 84.31 97 GLY A N 1
ATOM 729 C CA . GLY A 1 97 ? 7.256 -5.229 -3.493 1.00 84.31 97 GLY A CA 1
ATOM 730 C C . GLY A 1 97 ? 8.115 -3.964 -3.437 1.00 84.31 97 GLY A C 1
ATOM 731 O O . GLY A 1 97 ? 7.605 -2.890 -3.138 1.00 84.31 97 GLY A O 1
ATOM 732 N N . MET A 1 98 ? 9.379 -4.075 -3.847 1.00 85.38 98 MET A N 1
ATOM 733 C CA . MET A 1 98 ? 10.326 -2.963 -3.996 1.00 85.38 98 MET A CA 1
ATOM 734 C C . MET A 1 98 ? 10.215 -2.240 -5.346 1.00 85.38 98 MET A C 1
ATOM 736 O O . MET A 1 98 ? 11.078 -1.444 -5.701 1.00 85.38 98 MET A O 1
ATOM 740 N N . SER A 1 99 ? 9.162 -2.497 -6.128 1.00 82.50 99 SER A N 1
ATOM 741 C CA . SER A 1 99 ? 8.923 -1.926 -7.463 1.00 82.50 99 SER A CA 1
ATOM 742 C C . SER A 1 99 ? 9.974 -2.252 -8.540 1.00 82.50 99 SER A C 1
ATOM 744 O O . SER A 1 99 ? 9.913 -1.713 -9.649 1.00 82.50 99 SER A O 1
ATOM 746 N N . VAL A 1 100 ? 10.871 -3.207 -8.289 1.00 86.75 100 VAL A N 1
ATOM 747 C CA . VAL A 1 100 ? 11.848 -3.694 -9.270 1.00 86.75 100 VAL A CA 1
ATOM 748 C C . VAL A 1 100 ? 11.190 -4.742 -10.162 1.00 86.75 100 VAL A C 1
ATOM 750 O O . VAL A 1 100 ? 10.724 -5.788 -9.709 1.00 86.75 100 VAL A O 1
ATOM 753 N N . HIS A 1 101 ? 11.149 -4.461 -11.463 1.00 87.25 101 HIS A N 1
ATOM 754 C CA . HIS A 1 101 ? 10.495 -5.313 -12.450 1.00 87.25 101 HIS A CA 1
ATOM 755 C C . HIS A 1 101 ? 11.486 -5.752 -13.524 1.00 87.25 101 HIS A C 1
ATOM 757 O O . HIS A 1 101 ? 12.124 -4.919 -14.162 1.00 87.25 101 HIS A O 1
ATOM 763 N N . GLY A 1 102 ? 11.533 -7.054 -13.805 1.00 83.81 102 GLY A N 1
ATOM 764 C CA . GLY A 1 102 ? 12.178 -7.549 -15.018 1.00 83.81 102 GLY A CA 1
ATOM 765 C C . GLY A 1 102 ? 11.383 -7.106 -16.248 1.00 83.81 102 GLY A C 1
ATOM 766 O O . GLY A 1 102 ? 10.219 -7.484 -16.407 1.00 83.81 102 GLY A O 1
ATOM 767 N N . ARG A 1 103 ? 11.990 -6.295 -17.116 1.00 87.44 103 ARG A N 1
ATOM 768 C CA . ARG A 1 103 ? 11.438 -5.899 -18.419 1.00 87.44 103 ARG A CA 1
ATOM 769 C C . ARG A 1 103 ? 12.453 -6.229 -19.504 1.00 87.44 103 ARG A C 1
ATOM 771 O O . ARG A 1 103 ? 13.647 -6.027 -19.312 1.00 87.44 103 ARG A O 1
ATOM 778 N N . ALA A 1 104 ? 11.972 -6.713 -20.644 1.00 88.19 104 ALA A N 1
ATOM 779 C CA . ALA A 1 104 ? 12.815 -6.822 -21.824 1.00 88.19 104 ALA A CA 1
ATOM 780 C C . ALA A 1 104 ? 13.126 -5.413 -22.347 1.00 88.19 104 ALA A C 1
ATOM 782 O O . ALA A 1 104 ? 12.228 -4.571 -22.433 1.00 88.19 104 ALA A O 1
ATOM 783 N N . ALA A 1 105 ? 14.386 -5.158 -22.691 1.00 87.75 105 ALA A N 1
ATOM 784 C CA . ALA A 1 105 ? 14.761 -3.921 -23.360 1.00 87.75 105 ALA A CA 1
ATOM 785 C C . ALA A 1 105 ? 14.084 -3.848 -24.739 1.00 87.75 105 ALA A C 1
ATOM 787 O O . ALA A 1 105 ? 13.967 -4.857 -25.438 1.00 87.75 105 ALA A O 1
ATOM 788 N N . ALA A 1 106 ? 13.641 -2.654 -25.139 1.00 90.62 106 ALA A N 1
ATOM 789 C CA . ALA A 1 106 ? 13.146 -2.447 -26.494 1.00 90.62 106 ALA A CA 1
ATOM 790 C C . ALA A 1 106 ? 14.280 -2.686 -27.502 1.00 90.62 106 ALA A C 1
ATOM 792 O O . ALA A 1 106 ? 15.409 -2.244 -27.282 1.00 90.62 106 ALA A O 1
ATOM 793 N N . SER A 1 107 ? 13.976 -3.351 -28.618 1.00 91.38 107 SER A N 1
ATOM 794 C CA . SER A 1 107 ? 14.937 -3.499 -29.711 1.00 91.38 107 SER A CA 1
ATOM 795 C C . SER A 1 107 ? 15.246 -2.118 -30.291 1.00 91.38 107 SER A C 1
ATOM 797 O O . SER A 1 107 ? 14.358 -1.444 -30.816 1.00 91.38 107 SER A O 1
ATOM 799 N N . GLN A 1 108 ? 16.494 -1.673 -30.152 1.00 85.31 108 GLN A N 1
ATOM 800 C CA . GLN A 1 108 ? 16.967 -0.426 -30.741 1.00 85.31 108 GLN A CA 1
ATOM 801 C C . GLN A 1 108 ? 17.867 -0.744 -31.939 1.00 85.31 108 GLN A C 1
ATOM 803 O O . GLN A 1 108 ? 18.755 -1.592 -31.818 1.00 85.31 108 GLN A O 1
ATOM 808 N N . PRO A 1 109 ? 17.676 -0.077 -33.093 1.00 89.44 109 PRO A N 1
ATOM 809 C CA . PRO A 1 109 ? 18.597 -0.222 -34.208 1.00 89.44 109 PRO A CA 1
ATOM 810 C C . PRO A 1 109 ? 19.972 0.322 -33.817 1.00 89.44 109 PRO A C 1
ATOM 812 O O . PRO A 1 109 ? 20.082 1.307 -33.083 1.00 89.44 109 PRO A O 1
ATOM 815 N N . TYR A 1 110 ? 21.026 -0.293 -34.348 1.00 92.44 110 TYR A N 1
ATOM 816 C CA . TYR A 1 110 ? 22.383 0.190 -34.134 1.00 92.44 110 TYR A CA 1
ATOM 817 C C . TYR A 1 110 ? 22.582 1.556 -34.805 1.00 92.44 110 TYR A C 1
ATOM 819 O O . TYR A 1 110 ? 22.336 1.727 -35.999 1.00 92.44 110 TYR A O 1
ATOM 827 N N . ILE A 1 111 ? 23.042 2.540 -34.033 1.00 93.56 111 ILE A N 1
ATOM 828 C CA . ILE A 1 111 ? 23.326 3.895 -34.508 1.00 93.56 111 ILE A CA 1
ATOM 829 C C . ILE A 1 111 ? 24.796 4.180 -34.216 1.00 93.56 111 ILE A C 1
ATOM 831 O O . ILE A 1 111 ? 25.233 4.138 -33.067 1.00 93.56 111 ILE A O 1
ATOM 835 N N . THR A 1 112 ? 25.566 4.497 -35.255 1.00 95.81 112 THR A N 1
ATOM 836 C CA . THR A 1 112 ? 26.956 4.941 -35.090 1.00 95.81 112 THR A CA 1
ATOM 837 C C . THR A 1 112 ? 27.011 6.270 -34.335 1.00 95.81 112 THR A C 1
ATOM 839 O O . THR A 1 112 ? 26.089 7.083 -34.429 1.00 95.81 112 THR A O 1
ATOM 842 N N . LYS A 1 113 ? 28.116 6.545 -33.630 1.00 95.81 113 LYS A N 1
ATOM 843 C CA . LYS A 1 113 ? 28.294 7.804 -32.878 1.00 95.81 113 LYS A CA 1
ATOM 844 C C . LYS A 1 113 ? 28.037 9.046 -33.746 1.00 95.81 113 LYS A C 1
ATOM 846 O O . LYS A 1 113 ? 27.241 9.901 -33.373 1.00 95.81 113 LYS A O 1
ATOM 851 N N . ALA A 1 114 ? 28.588 9.066 -34.963 1.00 96.12 114 ALA A N 1
ATOM 852 C CA . ALA A 1 114 ? 28.378 10.152 -35.923 1.00 96.12 114 ALA A CA 1
ATOM 853 C C . ALA A 1 114 ? 26.903 10.321 -36.350 1.00 96.12 114 ALA A C 1
ATOM 855 O O . ALA A 1 114 ? 26.420 11.442 -36.514 1.00 96.12 114 ALA A O 1
ATOM 856 N N . ASN A 1 115 ? 26.158 9.220 -36.525 1.00 95.00 115 ASN A N 1
ATOM 857 C CA . ASN A 1 115 ? 24.722 9.286 -36.814 1.00 95.00 115 ASN A CA 1
ATOM 858 C C . ASN A 1 115 ? 23.934 9.825 -35.609 1.00 95.00 115 ASN A C 1
ATOM 860 O O .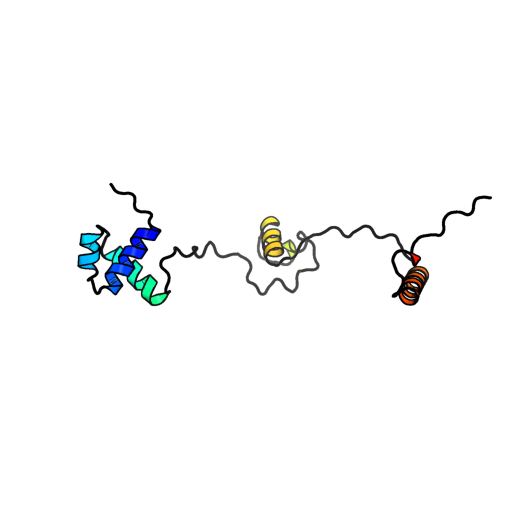 ASN A 1 115 ? 23.008 10.613 -35.799 1.00 95.00 115 ASN A O 1
ATOM 864 N N . ALA A 1 116 ? 24.290 9.429 -34.383 1.00 95.38 116 ALA A N 1
ATOM 865 C CA . ALA A 1 116 ? 23.645 9.920 -33.166 1.00 95.38 116 ALA A CA 1
ATOM 866 C C . ALA A 1 116 ? 23.840 11.436 -32.999 1.00 95.38 116 ALA A C 1
ATOM 868 O O . ALA A 1 116 ? 22.869 12.156 -32.768 1.00 95.38 116 ALA A O 1
ATOM 869 N N . GLU A 1 117 ? 25.061 11.935 -33.210 1.00 96.56 117 GLU A N 1
ATOM 870 C CA . GLU A 1 117 ? 25.378 13.368 -33.166 1.00 96.56 117 GLU A CA 1
ATOM 871 C C . GLU A 1 117 ? 24.571 14.168 -34.190 1.00 96.56 117 GLU A C 1
ATOM 873 O O . GLU A 1 117 ? 23.921 15.153 -33.829 1.00 96.56 117 GLU A O 1
ATOM 878 N N . ARG A 1 118 ? 24.520 13.707 -35.447 1.00 95.88 118 ARG A N 1
ATOM 879 C CA . ARG A 1 118 ? 23.701 14.342 -36.491 1.00 95.88 118 ARG A CA 1
ATOM 880 C C . ARG A 1 118 ? 22.220 14.374 -36.132 1.00 95.88 118 ARG A C 1
ATOM 882 O O . ARG A 1 118 ? 21.572 15.396 -36.342 1.00 95.88 118 ARG A O 1
ATOM 889 N N . ARG A 1 119 ? 21.678 13.294 -35.556 1.00 95.00 119 ARG A N 1
ATOM 890 C CA . ARG A 1 119 ? 20.279 13.261 -35.091 1.00 95.00 119 ARG A CA 1
ATOM 891 C C . ARG A 1 119 ? 20.034 14.294 -33.993 1.00 95.00 119 ARG A C 1
ATOM 893 O O . ARG A 1 119 ? 19.049 15.022 -34.060 1.00 95.00 119 ARG A O 1
ATOM 900 N N . VAL A 1 120 ? 20.941 14.408 -33.022 1.00 94.94 120 VAL A N 1
ATOM 901 C CA . VAL A 1 120 ? 20.839 15.409 -31.949 1.00 94.94 120 VAL A CA 1
ATOM 902 C C . VAL A 1 120 ? 20.905 16.832 -32.509 1.00 94.94 120 VAL A C 1
ATOM 904 O O . VAL A 1 120 ? 20.079 17.664 -32.138 1.00 94.94 120 VAL A O 1
ATOM 907 N N . GLN A 1 121 ? 21.846 17.121 -33.412 1.00 96.31 121 GLN A N 1
ATOM 908 C CA . GLN A 1 121 ? 21.959 18.430 -34.067 1.00 96.31 121 GLN A CA 1
ATOM 909 C C . GLN A 1 121 ? 20.693 18.776 -34.859 1.00 96.31 121 GLN A C 1
ATOM 911 O O . GLN A 1 121 ? 20.171 19.883 -34.728 1.00 96.31 121 GLN A O 1
ATOM 916 N N . TRP A 1 122 ? 20.159 17.815 -35.619 1.00 93.31 122 TRP A N 1
ATOM 917 C CA . TRP A 1 122 ? 18.928 17.982 -36.387 1.00 93.31 122 TRP A CA 1
ATOM 918 C C . TRP A 1 122 ? 17.741 18.341 -35.484 1.00 93.31 122 TRP A C 1
ATOM 920 O O . TRP A 1 122 ? 17.032 19.304 -35.782 1.00 93.31 122 TRP A O 1
ATOM 930 N N . CYS A 1 123 ? 17.578 17.639 -34.353 1.00 92.62 123 CYS A N 1
ATOM 931 C CA . CYS A 1 123 ? 16.534 17.926 -33.364 1.00 92.62 123 CYS A CA 1
ATOM 932 C C . CYS A 1 123 ? 16.724 19.292 -32.691 1.00 92.62 123 CYS A C 1
ATOM 934 O O . CYS A 1 123 ? 15.756 20.024 -32.509 1.00 92.62 123 CYS A O 1
ATOM 936 N N . LYS A 1 124 ? 17.960 19.667 -32.332 1.00 93.75 124 LYS A N 1
ATOM 937 C CA . LYS A 1 124 ? 18.256 20.968 -31.706 1.00 93.75 124 LYS A CA 1
ATOM 938 C C . LYS A 1 124 ? 17.932 22.135 -32.637 1.00 93.75 124 LYS A C 1
ATOM 940 O O . LYS A 1 124 ? 17.269 23.076 -32.209 1.00 93.75 124 LYS A O 1
ATOM 945 N N . ALA A 1 125 ? 18.346 22.051 -33.902 1.00 93.38 125 ALA A N 1
ATOM 946 C CA . ALA A 1 125 ? 18.071 23.075 -34.912 1.00 93.38 125 ALA A CA 1
ATOM 947 C C . ALA A 1 125 ? 16.564 23.279 -35.154 1.00 93.38 125 ALA A C 1
ATOM 949 O O . ALA A 1 125 ? 16.136 24.366 -35.523 1.00 93.38 125 ALA A O 1
ATOM 950 N N . ARG A 1 126 ? 15.761 22.236 -34.915 1.00 91.06 126 ARG A N 1
ATOM 951 C CA . ARG A 1 126 ? 14.317 22.188 -35.186 1.00 91.06 126 ARG A CA 1
ATOM 952 C C . ARG A 1 126 ? 13.474 22.092 -33.920 1.00 91.06 126 ARG A C 1
ATOM 954 O O . ARG A 1 126 ? 12.321 21.683 -33.968 1.00 91.06 126 ARG A O 1
ATOM 961 N N . ARG A 1 127 ? 14.028 22.487 -32.770 1.00 89.25 127 ARG A N 1
ATOM 962 C CA . ARG A 1 127 ? 13.342 22.401 -31.470 1.00 89.25 127 ARG A CA 1
ATOM 963 C C . ARG A 1 127 ? 12.006 23.157 -31.442 1.00 89.25 127 ARG A C 1
ATOM 965 O O . ARG A 1 127 ? 11.125 22.783 -30.681 1.00 89.25 127 ARG A O 1
ATOM 972 N N . HIS A 1 128 ? 11.882 24.212 -32.245 1.00 89.50 128 HIS A N 1
ATOM 973 C CA . HIS A 1 128 ? 10.700 25.072 -32.338 1.00 89.50 128 HIS A CA 1
ATOM 974 C C . HIS A 1 128 ? 9.811 24.763 -33.555 1.00 89.50 128 HIS A C 1
ATOM 976 O O . HIS A 1 128 ? 8.899 25.535 -33.841 1.00 89.50 128 HIS A O 1
ATOM 982 N N . TRP A 1 129 ? 10.071 23.679 -34.295 1.00 88.31 129 TRP A N 1
ATOM 983 C CA . TRP A 1 129 ? 9.229 23.308 -35.432 1.00 88.31 129 TRP A CA 1
ATOM 984 C C . TRP A 1 129 ? 7.813 22.956 -34.987 1.00 88.31 129 TRP A C 1
ATOM 986 O O . TRP A 1 129 ? 7.606 22.174 -34.057 1.00 88.31 129 TRP A O 1
ATOM 996 N N . THR A 1 130 ? 6.835 23.508 -35.699 1.00 83.56 130 THR A N 1
ATOM 997 C CA . THR A 1 130 ? 5.434 23.110 -35.571 1.00 83.56 130 THR A CA 1
ATOM 998 C C . THR A 1 130 ? 5.166 21.842 -36.388 1.00 83.56 130 THR A C 1
ATOM 1000 O O . THR A 1 130 ? 5.895 21.515 -37.325 1.00 83.56 130 THR A O 1
ATOM 1003 N N . LEU A 1 131 ? 4.102 21.106 -36.046 1.00 77.12 131 LEU A N 1
ATOM 1004 C CA . LEU A 1 131 ? 3.735 19.850 -36.724 1.0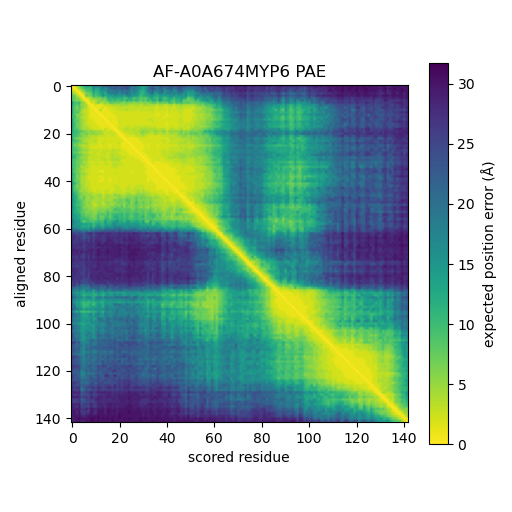0 77.12 131 LEU A CA 1
ATOM 1005 C C . LEU A 1 131 ? 3.566 20.003 -38.244 1.00 77.12 131 LEU A C 1
ATOM 1007 O O . LEU A 1 131 ? 3.814 19.058 -38.988 1.00 77.12 131 LEU A O 1
ATOM 1011 N N . GLU A 1 132 ? 3.162 21.185 -38.704 1.00 77.69 132 GLU A N 1
ATOM 1012 C CA . GLU A 1 132 ? 2.963 21.492 -40.120 1.00 77.69 132 GLU A CA 1
ATOM 1013 C C . GLU A 1 132 ? 4.289 21.643 -40.879 1.00 77.69 132 GLU A C 1
ATOM 1015 O O . GLU A 1 132 ? 4.417 21.152 -41.996 1.00 77.69 132 GLU A O 1
ATOM 1020 N N . GLN A 1 133 ? 5.313 22.204 -40.231 1.00 75.69 133 GLN A N 1
ATOM 1021 C CA . GLN A 1 133 ? 6.670 22.348 -40.778 1.00 75.69 133 GLN A CA 1
ATOM 1022 C C . GLN A 1 133 ? 7.455 21.028 -40.792 1.00 75.69 133 GLN A C 1
ATOM 1024 O O . GLN A 1 133 ? 8.444 20.899 -41.508 1.00 75.69 133 GLN A O 1
ATOM 1029 N N . ALA A 1 134 ? 7.022 20.046 -39.997 1.00 75.81 134 ALA A N 1
ATOM 1030 C CA . ALA A 1 134 ? 7.629 18.721 -39.930 1.00 75.81 134 ALA A CA 1
ATOM 1031 C C . ALA A 1 134 ? 7.073 17.738 -40.975 1.00 75.81 134 ALA A C 1
ATOM 1033 O O . ALA A 1 134 ? 7.589 16.622 -41.090 1.00 75.81 134 ALA A O 1
ATOM 1034 N N . ARG A 1 135 ? 6.024 18.110 -41.727 1.00 77.25 135 ARG A N 1
ATOM 1035 C CA . ARG A 1 135 ? 5.484 17.250 -42.784 1.00 77.25 135 ARG A CA 1
ATOM 1036 C C . ARG A 1 135 ? 6.441 17.235 -43.979 1.00 77.25 135 ARG A C 1
ATOM 1038 O O . ARG A 1 135 ? 6.864 18.300 -44.424 1.00 77.25 135 ARG A O 1
ATOM 1045 N N . PRO A 1 136 ? 6.780 16.054 -44.521 1.00 73.62 136 PRO A N 1
ATOM 1046 C CA . PRO A 1 136 ? 7.516 15.991 -45.773 1.00 73.62 136 PRO A CA 1
ATOM 1047 C C . PRO A 1 136 ? 6.693 16.681 -46.864 1.00 73.62 136 PRO A C 1
ATOM 1049 O O . PRO A 1 136 ? 5.477 16.490 -46.947 1.00 73.62 136 PRO A O 1
ATOM 1052 N N . SER A 1 137 ? 7.354 17.507 -47.674 1.00 68.31 137 SER A N 1
ATOM 1053 C CA . SER A 1 137 ? 6.726 18.143 -48.828 1.00 68.31 137 SER A CA 1
ATOM 1054 C C . SER A 1 137 ? 6.140 17.066 -49.747 1.00 68.31 137 SER A C 1
ATOM 1056 O O . SER A 1 137 ? 6.796 16.035 -49.944 1.00 68.31 137 SER A O 1
ATOM 1058 N N . PRO A 1 138 ? 4.934 17.273 -50.306 1.00 74.62 138 PRO A N 1
ATOM 1059 C CA . PRO A 1 138 ? 4.353 16.316 -51.235 1.00 74.62 138 PRO A CA 1
ATOM 1060 C C . PRO A 1 138 ? 5.317 16.087 -52.409 1.00 74.62 138 PRO A C 1
ATOM 1062 O O . PRO A 1 138 ? 5.988 17.034 -52.829 1.00 74.62 138 PRO A O 1
ATOM 1065 N N . PRO A 1 139 ? 5.435 14.846 -52.914 1.00 73.19 139 PRO A N 1
ATOM 1066 C CA . PRO A 1 139 ? 6.311 14.558 -54.038 1.00 73.19 139 PRO A CA 1
ATOM 1067 C C . PRO A 1 139 ? 5.870 15.396 -55.237 1.00 73.19 139 PRO A C 1
ATOM 1069 O O . PRO A 1 139 ? 4.714 15.332 -55.656 1.00 73.19 139 PRO A O 1
ATOM 1072 N N . THR A 1 140 ? 6.787 16.209 -55.759 1.00 67.81 140 THR A N 1
ATOM 1073 C CA . THR A 1 140 ? 6.555 17.012 -56.956 1.00 67.81 140 THR A CA 1
ATOM 1074 C C . THR A 1 140 ? 6.273 16.061 -58.113 1.00 67.81 140 THR A C 1
ATOM 1076 O O . THR A 1 140 ? 7.110 15.219 -58.438 1.00 67.81 140 THR A O 1
ATOM 1079 N N . SER A 1 141 ? 5.073 16.144 -58.685 1.00 66.62 141 SER A N 1
ATOM 1080 C CA . SER A 1 141 ? 4.689 15.369 -59.864 1.00 66.62 141 SER A CA 1
ATOM 1081 C C . SER A 1 141 ? 5.602 15.766 -61.027 1.00 66.62 141 SER A C 1
ATOM 1083 O O . SER A 1 141 ? 5.668 16.948 -61.366 1.00 66.62 141 SER A O 1
ATOM 1085 N N . VAL A 1 142 ? 6.343 14.791 -61.558 1.00 60.22 142 VAL A N 1
ATOM 1086 C CA . VAL A 1 142 ? 7.179 14.916 -62.763 1.00 60.22 142 VAL A CA 1
ATOM 1087 C C . VAL A 1 142 ? 6.322 14.644 -63.988 1.00 60.22 142 VAL A C 1
ATOM 1089 O O . VAL A 1 142 ? 5.502 13.700 -63.902 1.00 60.22 142 VAL A O 1
#

Sequence (142 aa):
MQMIKKGFQRGTVIGCHLCNESSREISSILNIPKSTVGFIIRKWTSLGTTATQPGRGRPGKLTEGSADAEAQSGATELQTSCDLQMSPRTVRRELHGMSVHGRAAASQPYITKANAERRVQWCKARRHWTLEQARPSPPTSV

Secondary structure (DSSP, 8-state):
-----HHHHHHHHHHHHHTT--HHHHHHHHT--HHHHHHHHHHHHHHS--SPPPP--PPPS--GGGSTT-TTS-TTTHHHH-SS---HHHHHHHHHHTT----PPP------HHHHHHHHHHHHHTTT--TTTTSPPPPPP-

Organism: Takifugu rubripes (NCBI:txid31033)

Sol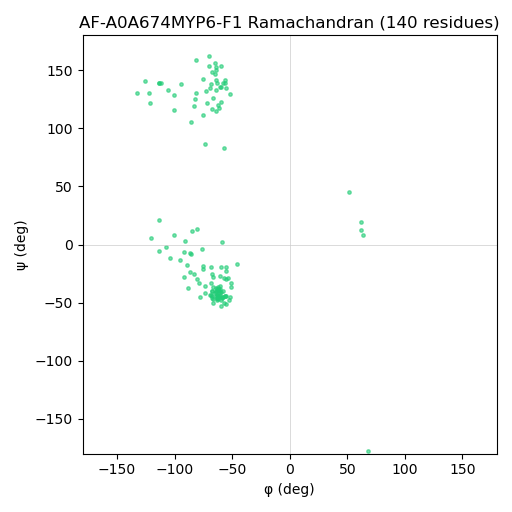vent-accessible surface area (backbone atoms only — not comparable to full-atom values): 9419 Å² total; per-residue (Å²): 133,86,86,67,58,70,72,56,54,55,49,49,55,51,54,43,47,75,70,69,48,48,60,66,56,52,19,66,76,68,72,43,60,51,69,57,49,50,49,52,49,54,40,29,76,75,66,74,44,88,70,85,73,82,75,91,71,80,86,75,93,77,65,91,87,66,60,88,85,53,84,87,58,58,74,76,58,53,56,74,76,41,96,62,96,60,56,65,66,54,56,50,52,52,37,48,73,71,70,52,72,95,71,83,79,77,92,71,81,92,69,54,71,73,56,51,52,52,52,51,51,54,49,63,80,46,69,82,61,50,78,76,76,68,51,78,77,77,81,79,85,128

Nearest PDB structures (foldseek):
  6pax-assembly1_A  TM=4.706E-01  e=4.085E-02  Homo sapiens
  1pdn-assembly1_C  TM=4.342E-01  e=4.641E-01  Drosophila melanogaster
  2w29-assembly1_B  TM=3.253E-01  e=7.462E+00  Mycobacterium tuberculosis H37Rv

Foldseek 3Di:
DDPDPPLVLLVVLVVVVVVVHDLVRNCVVSVNDSVVSVVSVVCCVVPVDNDDDDDPPDDAPDDPPPPPVPLPDDLVVVCVVDPDNDDSVSVVVVCVVVVNDDDDDDDDDDDDPVRVVVVVVVCVVCVPPDPVNPDDDDPDDD